Protein AF-A0A9D2WRL4-F1 (afdb_monomer_lite)

Structure (mmCIF, N/CA/C/O backbone):
data_AF-A0A9D2WRL4-F1
#
_entry.id   AF-A0A9D2WRL4-F1
#
loop_
_atom_site.group_PDB
_atom_site.id
_atom_site.type_symbol
_atom_site.label_atom_id
_atom_site.label_alt_id
_atom_site.label_comp_id
_atom_site.label_asym_id
_atom_site.label_entity_id
_atom_site.label_seq_id
_atom_site.pdbx_PDB_ins_code
_atom_site.Cartn_x
_atom_site.Cartn_y
_atom_site.Cartn_z
_atom_site.occupancy
_atom_site.B_iso_or_equiv
_atom_site.auth_seq_id
_atom_site.auth_comp_id
_atom_site.auth_asym_id
_atom_site.auth_atom_id
_atom_site.pdbx_PDB_model_num
ATOM 1 N N . MET A 1 1 ? -34.955 -0.450 -13.867 1.00 41.06 1 MET A N 1
ATOM 2 C CA . MET A 1 1 ? -34.934 -0.503 -12.392 1.00 41.06 1 MET A CA 1
ATOM 3 C C . MET A 1 1 ? -33.883 0.492 -11.930 1.00 41.06 1 MET A C 1
ATOM 5 O O . MET A 1 1 ? -32.730 0.300 -12.300 1.00 41.06 1 MET A O 1
ATOM 9 N N . PRO A 1 2 ? -34.248 1.596 -11.262 1.00 40.78 2 PRO A N 1
ATOM 10 C CA . PRO A 1 2 ? -33.258 2.476 -10.660 1.00 40.78 2 PRO A CA 1
ATOM 11 C C . PRO A 1 2 ? -32.620 1.727 -9.488 1.00 40.78 2 PRO A C 1
ATOM 13 O O . PRO A 1 2 ? -33.320 1.196 -8.629 1.00 40.78 2 PRO A O 1
ATOM 16 N N . ILE A 1 3 ? -31.298 1.603 -9.518 1.00 47.38 3 ILE A N 1
ATOM 17 C CA . ILE A 1 3 ? -30.533 0.984 -8.442 1.00 47.38 3 ILE A CA 1
ATOM 18 C C . ILE A 1 3 ? -30.462 2.043 -7.343 1.00 47.38 3 ILE A C 1
ATOM 20 O O . ILE A 1 3 ? -29.733 3.026 -7.469 1.00 47.38 3 ILE A O 1
ATOM 24 N N . ASP A 1 4 ? -31.314 1.881 -6.334 1.00 39.97 4 ASP A N 1
ATOM 25 C CA . ASP A 1 4 ? -31.304 2.651 -5.095 1.00 39.97 4 ASP A CA 1
ATOM 26 C C . ASP A 1 4 ? -29.991 2.331 -4.373 1.00 39.97 4 ASP A C 1
ATOM 28 O O . ASP A 1 4 ? -29.850 1.318 -3.687 1.00 39.97 4 ASP A O 1
ATOM 32 N N . TYR A 1 5 ? -28.961 3.128 -4.644 1.00 49.56 5 TYR A N 1
ATOM 33 C CA . TYR A 1 5 ? -27.776 3.119 -3.807 1.00 49.56 5 TYR A CA 1
ATOM 34 C C . TYR A 1 5 ? -28.171 3.841 -2.522 1.00 49.56 5 TYR A C 1
ATOM 36 O O . TYR A 1 5 ? -28.519 5.023 -2.608 1.00 49.56 5 TYR A O 1
ATOM 44 N N . PRO A 1 6 ? -28.127 3.182 -1.350 1.00 42.47 6 PRO A N 1
ATOM 45 C CA . PRO A 1 6 ? -28.447 3.840 -0.098 1.00 42.47 6 PRO A CA 1
ATOM 46 C C . PRO A 1 6 ? -27.496 5.020 0.053 1.00 42.47 6 PRO A C 1
ATOM 48 O O . PRO A 1 6 ? -26.288 4.839 0.204 1.00 42.47 6 PRO A O 1
ATOM 51 N N . VAL A 1 7 ? -28.045 6.228 -0.057 1.00 57.25 7 VAL A N 1
ATOM 52 C CA . VAL A 1 7 ? -27.335 7.479 0.186 1.00 57.25 7 VAL A CA 1
ATOM 53 C C . VAL A 1 7 ? -27.081 7.511 1.693 1.00 57.25 7 VAL A C 1
ATOM 55 O O . VAL A 1 7 ? -28.049 7.624 2.450 1.00 57.25 7 VAL A O 1
ATOM 58 N N . PRO A 1 8 ? -25.835 7.379 2.188 1.00 45.88 8 PRO A N 1
ATOM 59 C CA . PRO A 1 8 ? -25.574 7.417 3.618 1.00 45.88 8 PRO A CA 1
ATOM 60 C C . PRO A 1 8 ? -25.592 8.882 4.057 1.00 45.88 8 PRO A C 1
ATOM 62 O O . PRO A 1 8 ? -24.565 9.548 4.183 1.00 45.88 8 PRO A O 1
ATOM 65 N N . GLY A 1 9 ? -26.798 9.412 4.224 1.00 46.84 9 GLY A N 1
ATOM 66 C CA . GLY A 1 9 ? -27.039 10.638 4.957 1.00 46.84 9 GLY A CA 1
ATOM 67 C C . GLY A 1 9 ? -26.910 10.377 6.456 1.00 46.84 9 GLY A C 1
ATOM 68 O O . GLY A 1 9 ? -27.597 9.526 7.007 1.00 46.84 9 GLY A O 1
ATOM 69 N N . ALA A 1 10 ? -26.069 11.182 7.103 1.00 45.03 10 ALA A N 1
ATOM 70 C CA . ALA A 1 10 ? -26.240 11.638 8.485 1.00 45.03 10 ALA A CA 1
ATOM 71 C C . ALA A 1 10 ? -25.788 10.767 9.676 1.00 45.03 10 ALA A C 1
ATOM 73 O O . ALA A 1 10 ? -26.120 11.116 10.806 1.00 45.03 10 ALA A O 1
ATOM 74 N N . GLN A 1 11 ? -24.924 9.763 9.503 1.00 39.94 11 GLN A N 1
ATOM 75 C CA . GLN A 1 11 ? -24.161 9.212 10.633 1.00 39.94 11 GLN A CA 1
ATOM 76 C C . GLN A 1 11 ? -22.684 9.062 10.259 1.00 39.94 11 GLN A C 1
ATOM 78 O O . GLN A 1 11 ? -22.341 8.385 9.297 1.00 39.94 11 GLN A O 1
ATOM 83 N N . ASP A 1 12 ? -21.819 9.682 11.066 1.00 43.84 12 ASP A N 1
ATOM 84 C CA . ASP A 1 12 ? -20.382 9.401 11.158 1.00 43.84 12 ASP A CA 1
ATOM 85 C C . ASP A 1 12 ? -19.425 10.263 10.293 1.00 43.84 12 ASP A C 1
ATOM 87 O O . ASP A 1 12 ? -18.834 9.846 9.291 1.00 43.84 12 ASP A O 1
ATOM 91 N N . CYS A 1 13 ? -19.165 11.493 10.755 1.00 45.50 13 CYS A N 1
ATOM 92 C CA . CYS A 1 13 ? -18.078 12.341 10.242 1.00 45.50 13 CYS A CA 1
ATOM 93 C C . CYS A 1 13 ? -16.687 11.664 10.317 1.00 45.50 13 CYS A C 1
ATOM 95 O O . CYS A 1 13 ? -15.764 12.095 9.623 1.00 45.50 13 CYS A O 1
ATOM 97 N N . LYS A 1 14 ? -16.509 10.604 11.126 1.00 49.69 14 LYS A N 1
ATOM 98 C CA . LYS A 1 14 ? -15.255 9.838 11.210 1.00 49.69 14 LYS A CA 1
ATOM 99 C C . LYS A 1 14 ? -15.198 8.714 10.167 1.00 49.69 14 LYS A C 1
ATOM 101 O O . LYS A 1 14 ? -14.165 8.565 9.511 1.00 49.69 14 LYS A O 1
ATOM 106 N N . ALA A 1 15 ? -16.293 7.995 9.922 1.00 53.97 15 ALA A N 1
ATOM 107 C CA . ALA A 1 15 ? -16.361 6.929 8.922 1.00 53.97 15 ALA A CA 1
ATOM 108 C C .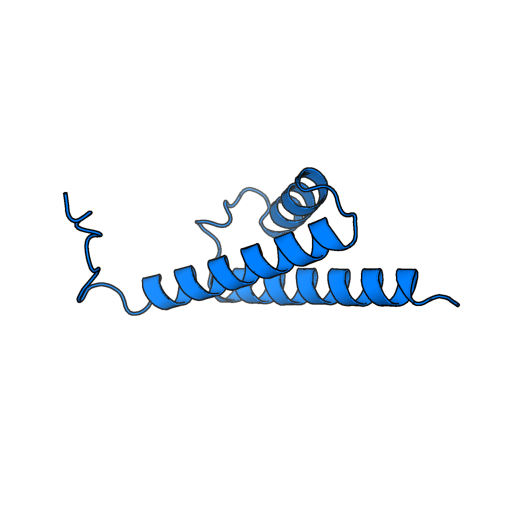 ALA A 1 15 ? -16.172 7.459 7.496 1.00 53.97 15 ALA A C 1
ATOM 110 O O . ALA A 1 15 ? -15.470 6.832 6.701 1.00 53.97 15 ALA A O 1
ATOM 111 N N . SER A 1 16 ? -16.697 8.649 7.177 1.00 58.12 16 SER A N 1
ATOM 112 C CA . SER A 1 16 ? -16.442 9.289 5.875 1.00 58.12 16 SER A CA 1
ATOM 113 C C . SER A 1 16 ? -14.954 9.574 5.643 1.00 58.12 16 SER A C 1
ATOM 115 O O . SER A 1 16 ? -14.446 9.374 4.538 1.00 58.12 16 SER A O 1
ATOM 117 N N . ARG A 1 17 ? -14.216 9.985 6.683 1.00 61.88 17 ARG A N 1
ATOM 118 C CA . ARG A 1 17 ? -12.779 10.280 6.575 1.00 61.88 17 ARG A CA 1
ATOM 119 C C . ARG A 1 17 ? -11.947 9.005 6.421 1.00 61.88 17 ARG A C 1
ATOM 121 O O . ARG A 1 17 ? -11.076 8.958 5.559 1.00 61.88 17 ARG A O 1
ATOM 128 N N . LEU A 1 18 ? -12.273 7.958 7.180 1.00 66.31 18 LEU A N 1
ATOM 129 C CA . LEU A 1 18 ? -11.653 6.631 7.067 1.00 66.31 18 LEU A CA 1
ATOM 130 C C . LEU A 1 18 ? -11.897 5.993 5.693 1.00 66.31 18 LEU A C 1
ATOM 132 O O . LEU A 1 18 ? -10.985 5.425 5.096 1.00 66.31 18 LEU A O 1
ATOM 136 N N . THR A 1 19 ? -13.112 6.131 5.162 1.00 69.62 19 THR A N 1
ATOM 137 C CA . THR A 1 19 ? -13.470 5.641 3.822 1.00 69.62 19 THR A CA 1
ATOM 138 C C . THR A 1 19 ? -12.665 6.363 2.744 1.00 69.62 19 THR A C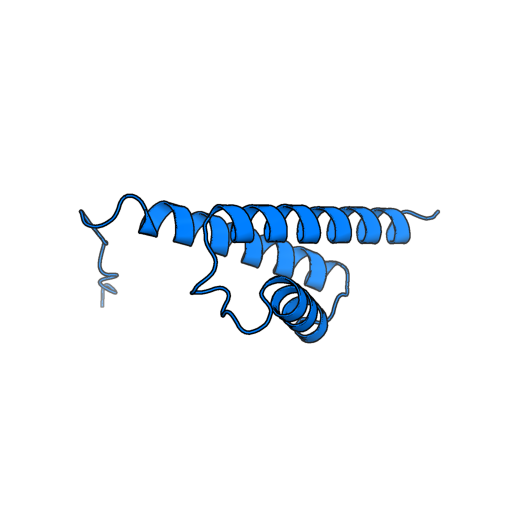 1
ATOM 140 O O . THR A 1 19 ? -12.167 5.738 1.809 1.00 69.62 19 THR A O 1
ATOM 143 N N . ARG A 1 20 ? -12.459 7.675 2.903 1.00 74.12 20 ARG A N 1
ATOM 144 C CA . ARG A 1 20 ? -11.659 8.482 1.976 1.00 74.12 20 ARG A CA 1
ATOM 145 C C . ARG A 1 20 ? -10.176 8.113 2.011 1.00 74.12 20 ARG A C 1
ATOM 147 O O . ARG A 1 20 ? -9.558 8.017 0.954 1.00 74.12 20 ARG A O 1
ATOM 154 N N . GLU A 1 21 ? -9.610 7.878 3.191 1.00 72.44 21 GLU A N 1
ATOM 155 C CA . GLU A 1 21 ? -8.218 7.425 3.329 1.00 72.44 21 GLU A CA 1
ATOM 156 C C . GLU A 1 21 ? -8.031 6.020 2.736 1.00 72.44 21 GLU A C 1
ATOM 158 O O . GLU A 1 21 ? -7.091 5.803 1.974 1.00 72.44 21 GLU A O 1
ATOM 163 N N . ARG A 1 22 ? -8.974 5.094 2.962 1.00 73.75 22 ARG A N 1
ATOM 164 C CA . ARG A 1 22 ? -8.942 3.766 2.322 1.00 73.75 22 ARG A CA 1
ATOM 165 C C . ARG A 1 22 ? -9.014 3.837 0.802 1.00 73.75 22 ARG A C 1
ATOM 167 O O . ARG A 1 22 ? -8.226 3.167 0.144 1.00 73.75 22 ARG A O 1
ATOM 174 N N . ASN A 1 23 ? -9.893 4.669 0.246 1.00 79.44 23 ASN A N 1
ATOM 175 C CA . ASN A 1 23 ? -9.954 4.866 -1.204 1.00 79.44 23 ASN A CA 1
ATOM 176 C C . ASN A 1 23 ? -8.640 5.428 -1.760 1.00 79.44 23 ASN A C 1
ATOM 178 O O . ASN A 1 23 ? -8.200 5.013 -2.828 1.00 79.44 23 ASN A O 1
ATOM 182 N N . ASN A 1 24 ? -7.981 6.338 -1.038 1.00 79.94 24 ASN A N 1
ATOM 183 C CA . ASN A 1 24 ? -6.665 6.828 -1.447 1.00 79.94 24 ASN A CA 1
ATOM 184 C C . ASN A 1 24 ? -5.607 5.718 -1.441 1.00 79.94 24 ASN A C 1
ATOM 186 O O . ASN A 1 24 ? -4.813 5.643 -2.376 1.00 79.94 24 ASN A O 1
ATOM 190 N N . ILE A 1 25 ? -5.608 4.847 -0.429 1.00 80.38 25 ILE A N 1
ATOM 191 C CA . ILE A 1 25 ? -4.697 3.698 -0.367 1.00 80.38 25 ILE A CA 1
ATOM 192 C C . ILE A 1 25 ? -4.946 2.759 -1.551 1.00 80.38 25 ILE A C 1
ATOM 194 O O . ILE A 1 25 ? -3.998 2.418 -2.249 1.00 80.38 25 ILE A O 1
ATOM 198 N N . GLU A 1 26 ? -6.199 2.402 -1.837 1.00 80.31 26 GLU A N 1
ATOM 199 C CA . GLU A 1 26 ? -6.562 1.551 -2.983 1.00 80.31 26 GLU A CA 1
ATOM 200 C C . GLU A 1 26 ? -6.101 2.149 -4.324 1.00 80.31 26 GLU A C 1
ATOM 202 O O . GLU A 1 26 ? -5.557 1.436 -5.166 1.00 80.31 26 GLU A O 1
ATOM 207 N N . LEU A 1 27 ? -6.219 3.469 -4.506 1.00 84.38 27 LEU A N 1
ATOM 208 C CA . LEU A 1 27 ? -5.694 4.149 -5.695 1.00 84.38 27 LEU A CA 1
ATOM 209 C C . LEU A 1 27 ? -4.167 4.046 -5.804 1.00 84.38 27 LEU A C 1
ATOM 211 O O . LEU A 1 27 ? -3.639 3.869 -6.902 1.00 84.38 27 LEU A O 1
ATOM 215 N N . ILE A 1 28 ? -3.438 4.156 -4.690 1.00 82.38 28 ILE A N 1
ATOM 216 C CA . ILE A 1 28 ? -1.976 3.997 -4.679 1.00 82.38 28 ILE A CA 1
ATOM 217 C C . ILE A 1 28 ? -1.599 2.548 -4.992 1.00 82.38 28 ILE A C 1
ATOM 219 O O . ILE A 1 28 ? -0.699 2.325 -5.801 1.00 82.38 28 ILE A O 1
ATOM 223 N N . LYS A 1 29 ? -2.330 1.569 -4.443 1.00 82.12 29 LYS A N 1
ATOM 224 C CA . LYS A 1 29 ? -2.145 0.155 -4.791 1.00 82.12 29 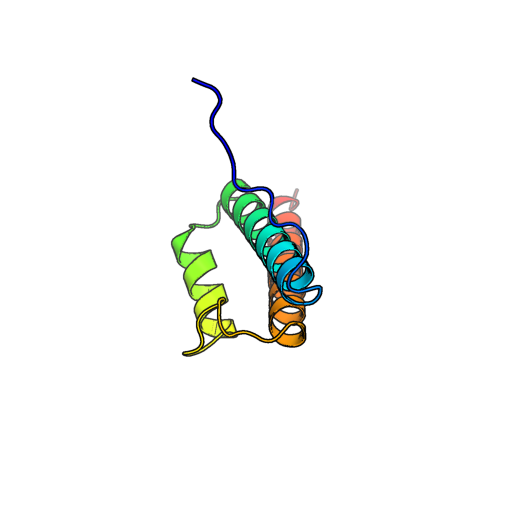LYS A CA 1
ATOM 225 C C . LYS A 1 29 ? -2.323 -0.075 -6.286 1.00 82.12 29 LYS A C 1
ATOM 227 O O . LYS A 1 29 ? -1.466 -0.693 -6.901 1.00 82.12 29 LYS A O 1
ATOM 232 N N . GLN A 1 30 ? -3.384 0.458 -6.893 1.00 83.06 30 GLN A N 1
ATOM 233 C CA . GLN A 1 30 ? -3.584 0.317 -8.338 1.00 83.06 30 GLN A CA 1
ATOM 234 C C . GLN A 1 30 ? -2.447 0.934 -9.151 1.00 83.06 30 GLN A C 1
ATOM 236 O O . GLN A 1 30 ? -2.035 0.361 -10.156 1.00 83.06 30 GLN A O 1
ATOM 241 N N . LYS A 1 31 ? -1.901 2.073 -8.717 1.00 83.06 31 LYS A N 1
ATOM 242 C CA . LYS A 1 31 ? -0.738 2.673 -9.379 1.00 83.06 31 LYS A CA 1
ATOM 243 C C . LYS A 1 31 ? 0.511 1.795 -9.252 1.00 83.06 31 LYS A C 1
ATOM 245 O O . LYS A 1 31 ? 1.229 1.673 -10.234 1.00 83.06 31 LYS A O 1
ATOM 250 N N . LEU A 1 32 ? 0.749 1.165 -8.098 1.00 80.88 32 LEU A N 1
ATOM 251 C CA . LEU A 1 32 ? 1.833 0.186 -7.927 1.00 80.88 32 LEU A CA 1
ATOM 252 C C . LEU A 1 32 ? 1.636 -1.031 -8.841 1.00 80.88 32 LEU A C 1
ATOM 254 O O . LEU A 1 32 ? 2.583 -1.445 -9.503 1.00 80.88 32 LEU A O 1
ATOM 258 N N . VAL A 1 33 ? 0.408 -1.554 -8.948 1.00 84.25 33 VAL A N 1
ATOM 259 C CA . VAL A 1 33 ? 0.097 -2.652 -9.882 1.00 84.25 33 VAL A CA 1
ATOM 260 C C . VAL A 1 33 ? 0.389 -2.252 -11.325 1.00 84.25 33 VAL A C 1
ATOM 262 O O . VAL A 1 33 ? 1.003 -3.014 -12.061 1.00 84.25 33 VAL A O 1
ATOM 265 N N . ASN A 1 34 ? 0.010 -1.037 -11.721 1.00 83.00 34 ASN A N 1
ATOM 266 C CA . ASN A 1 34 ? 0.263 -0.519 -13.068 1.00 83.00 34 ASN A CA 1
ATOM 267 C C . ASN A 1 34 ? 1.769 -0.351 -13.362 1.00 83.00 34 ASN A C 1
ATOM 269 O O . ASN A 1 34 ? 2.214 -0.531 -14.487 1.00 83.00 34 ASN A O 1
ATOM 273 N N . ILE A 1 35 ? 2.565 -0.063 -12.332 1.00 79.94 35 ILE A N 1
ATOM 274 C CA . ILE A 1 35 ? 4.032 -0.006 -12.408 1.00 79.94 35 ILE A CA 1
ATOM 275 C C . ILE A 1 35 ? 4.659 -1.410 -12.555 1.00 79.94 35 ILE A C 1
ATOM 277 O O . ILE A 1 35 ? 5.799 -1.522 -12.994 1.00 79.94 35 ILE A O 1
ATOM 281 N N . GLY A 1 36 ? 3.919 -2.476 -12.234 1.00 78.19 36 GLY A N 1
ATOM 282 C CA . GLY A 1 36 ? 4.364 -3.868 -12.355 1.00 78.19 36 GLY A CA 1
ATOM 283 C C . GLY A 1 36 ? 4.440 -4.630 -11.030 1.00 78.19 36 GLY A C 1
ATOM 284 O O . GLY A 1 36 ? 4.837 -5.793 -11.028 1.00 78.19 36 GLY A O 1
ATOM 285 N N . TYR A 1 37 ? 4.045 -4.023 -9.905 1.00 80.19 37 TYR A N 1
ATOM 286 C CA . TYR A 1 37 ? 3.976 -4.737 -8.627 1.00 80.19 37 TYR A CA 1
ATOM 287 C C . TYR A 1 37 ? 2.828 -5.746 -8.624 1.00 80.19 37 TYR A C 1
ATOM 289 O O . TYR A 1 37 ? 1.710 -5.459 -9.053 1.00 80.19 37 TYR A O 1
ATOM 297 N N . SER A 1 38 ? 3.065 -6.921 -8.047 1.00 82.56 38 SER A N 1
ATOM 298 C CA . SER A 1 38 ? 1.988 -7.884 -7.836 1.00 82.56 38 SER A CA 1
ATOM 299 C C . SER A 1 38 ? 1.048 -7.422 -6.727 1.00 82.56 38 SER A C 1
ATOM 301 O O . SER A 1 38 ? 1.478 -6.985 -5.660 1.00 82.56 38 SER A O 1
ATOM 303 N N . SER A 1 39 ? -0.256 -7.600 -6.941 1.00 78.81 39 SER A N 1
ATOM 304 C CA . SER A 1 39 ? -1.289 -7.293 -5.943 1.00 78.81 39 SER A CA 1
ATOM 305 C C . SER A 1 39 ? -1.026 -7.999 -4.607 1.00 78.81 39 SER A C 1
ATOM 307 O O . SER A 1 39 ? -1.236 -7.405 -3.554 1.00 78.81 39 SER A O 1
ATOM 309 N N . GLY A 1 40 ? -0.488 -9.225 -4.657 1.00 81.12 40 GLY A N 1
ATOM 310 C CA . GLY A 1 40 ? -0.090 -9.993 -3.477 1.00 81.12 40 GLY A CA 1
ATOM 311 C C . GLY A 1 40 ? 1.089 -9.391 -2.706 1.00 81.12 40 GLY A C 1
ATOM 312 O O . GLY A 1 40 ? 1.065 -9.399 -1.481 1.00 81.12 40 GLY A O 1
ATOM 313 N N . GLU A 1 41 ? 2.083 -8.804 -3.382 1.00 80.56 41 GLU A N 1
ATOM 314 C CA . GLU A 1 41 ? 3.184 -8.105 -2.698 1.00 80.56 41 GLU A CA 1
ATOM 315 C C . GLU A 1 41 ? 2.706 -6.823 -2.027 1.00 80.56 41 GLU A C 1
ATOM 317 O O . GLU A 1 41 ? 3.118 -6.499 -0.915 1.00 80.56 41 GLU A O 1
ATOM 322 N N . ILE A 1 42 ? 1.786 -6.111 -2.676 1.00 81.56 42 ILE A N 1
ATOM 323 C CA . ILE A 1 42 ? 1.182 -4.906 -2.114 1.00 81.56 42 ILE A CA 1
ATOM 324 C C . ILE A 1 42 ? 0.324 -5.261 -0.892 1.00 81.56 42 ILE A C 1
ATOM 326 O O . ILE A 1 42 ? 0.389 -4.571 0.124 1.00 81.56 42 ILE A O 1
ATOM 330 N N . GLU A 1 43 ? -0.467 -6.337 -0.953 1.00 79.94 43 GLU A N 1
ATOM 331 C CA . GLU A 1 43 ? -1.204 -6.839 0.213 1.00 79.94 43 GLU A CA 1
ATOM 332 C C . GLU A 1 43 ? -0.271 -7.291 1.332 1.00 79.94 43 GLU A C 1
ATOM 334 O O . GLU A 1 43 ? -0.523 -6.954 2.488 1.00 79.94 43 GLU A O 1
ATOM 339 N N . TYR A 1 44 ? 0.821 -7.980 1.000 1.00 82.75 44 TYR A N 1
ATOM 340 C CA . TYR A 1 44 ? 1.828 -8.397 1.967 1.00 82.75 44 TYR A CA 1
ATOM 341 C C . TYR A 1 44 ? 2.491 -7.195 2.648 1.00 82.75 44 TYR A C 1
ATOM 343 O O . TYR A 1 44 ? 2.589 -7.169 3.869 1.00 82.75 44 TYR A O 1
ATOM 351 N N . LEU A 1 45 ? 2.869 -6.158 1.895 1.00 78.94 45 LEU A N 1
ATOM 352 C CA . LEU A 1 45 ? 3.406 -4.901 2.432 1.00 78.94 45 LEU A CA 1
ATOM 353 C C . LEU A 1 45 ? 2.425 -4.223 3.384 1.00 78.94 45 LEU A C 1
ATOM 355 O O . LEU A 1 45 ? 2.801 -3.780 4.469 1.00 78.94 45 LEU A O 1
ATOM 359 N N . VAL A 1 46 ? 1.152 -4.170 2.997 1.00 78.44 46 VAL A N 1
ATOM 360 C CA . VAL A 1 46 ? 0.105 -3.598 3.842 1.00 78.44 46 VAL A CA 1
ATOM 361 C C . VAL A 1 46 ? -0.116 -4.442 5.097 1.00 78.44 46 VAL A C 1
ATOM 363 O O . VAL A 1 46 ? -0.288 -3.876 6.171 1.00 78.44 46 VAL A O 1
ATOM 366 N N . GLN A 1 47 ? -0.071 -5.771 4.998 1.00 80.50 47 GLN A N 1
ATOM 367 C CA . GLN A 1 47 ? -0.121 -6.668 6.154 1.00 80.50 47 GLN A CA 1
ATOM 368 C C . GLN A 1 47 ? 1.102 -6.528 7.059 1.00 80.50 47 GLN A C 1
ATOM 370 O O . GLN A 1 47 ? 0.949 -6.551 8.272 1.00 80.50 47 GLN A O 1
ATOM 375 N N . GLN A 1 48 ? 2.302 -6.359 6.509 1.00 80.81 48 GLN A N 1
ATOM 376 C CA . GLN A 1 48 ? 3.512 -6.128 7.299 1.00 80.81 48 GLN A CA 1
ATOM 377 C C . GLN A 1 48 ? 3.407 -4.826 8.096 1.00 80.81 48 GLN A C 1
ATOM 379 O O . GLN A 1 48 ? 3.744 -4.804 9.276 1.00 80.81 48 GLN A O 1
ATOM 384 N N . PHE A 1 49 ? 2.867 -3.769 7.484 1.00 75.69 49 PHE A N 1
ATOM 385 C CA . PHE A 1 49 ? 2.644 -2.490 8.159 1.00 75.69 49 PHE A CA 1
ATOM 386 C C . PHE A 1 49 ? 1.516 -2.542 9.193 1.00 75.69 49 PHE A C 1
ATOM 388 O O . PHE A 1 49 ? 1.645 -1.996 10.283 1.00 75.69 49 PHE A O 1
ATOM 395 N N . ALA A 1 50 ? 0.400 -3.189 8.855 1.00 73.75 50 ALA A N 1
ATOM 396 C CA . ALA A 1 50 ? -0.756 -3.311 9.739 1.00 73.75 50 ALA A CA 1
ATOM 397 C C . ALA A 1 50 ? -0.565 -4.388 10.827 1.00 73.75 50 ALA A C 1
ATOM 399 O O . ALA A 1 50 ? -1.341 -4.480 11.781 1.00 73.75 50 ALA A O 1
ATOM 400 N N . GLY A 1 51 ? 0.452 -5.238 10.682 1.00 76.25 51 GLY A N 1
ATOM 401 C CA . GLY A 1 51 ? 0.669 -6.415 11.507 1.00 76.25 51 GLY A CA 1
ATOM 402 C C . GLY A 1 51 ? -0.523 -7.376 11.458 1.00 76.25 51 GLY A C 1
ATOM 403 O O . GLY A 1 51 ? -1.014 -7.764 10.399 1.00 76.25 51 GLY A O 1
ATOM 404 N N . LYS A 1 52 ? -1.011 -7.777 12.639 1.00 67.25 52 LYS A N 1
ATOM 405 C CA . LYS A 1 52 ? -2.216 -8.618 12.772 1.00 67.25 52 LYS A CA 1
ATOM 406 C C . LYS A 1 52 ? -3.520 -7.826 12.628 1.00 67.25 52 LYS A C 1
ATOM 408 O O . LYS A 1 52 ? -4.588 -8.438 12.554 1.00 67.25 52 LYS A O 1
ATOM 413 N N . ALA A 1 53 ? -3.459 -6.494 12.624 1.00 64.56 53 ALA A N 1
ATOM 414 C CA . ALA A 1 53 ? -4.640 -5.666 12.465 1.00 64.56 53 ALA A CA 1
ATOM 415 C C . ALA A 1 53 ? -5.066 -5.659 10.995 1.00 64.56 53 ALA A C 1
ATOM 417 O O . ALA A 1 53 ? -4.256 -5.574 10.073 1.00 64.56 53 ALA A O 1
ATOM 418 N N . LYS A 1 54 ? -6.373 -5.747 10.749 1.00 67.12 54 LYS A N 1
ATOM 419 C CA . LYS A 1 54 ? -6.896 -5.519 9.400 1.00 67.12 54 LYS A CA 1
ATOM 420 C C . LYS A 1 54 ? -6.741 -4.032 9.084 1.00 67.12 54 LYS A C 1
ATOM 422 O O . LYS A 1 54 ? -6.916 -3.205 9.969 1.00 67.12 54 LYS A O 1
ATOM 427 N N . ILE A 1 55 ? -6.612 -3.668 7.804 1.00 68.12 55 ILE A N 1
ATOM 428 C CA . ILE A 1 55 ? -6.760 -2.265 7.334 1.00 68.12 55 ILE A CA 1
ATOM 429 C C . ILE A 1 55 ? -8.062 -1.638 7.868 1.00 68.12 55 ILE A C 1
ATOM 431 O O . ILE A 1 55 ? -8.214 -0.420 7.979 1.00 68.12 55 ILE A O 1
ATOM 435 N N . LYS A 1 56 ? -9.035 -2.501 8.187 1.00 68.50 56 LYS A N 1
ATOM 436 C CA . LYS A 1 56 ? -10.314 -2.104 8.746 1.00 68.50 56 LYS A CA 1
ATOM 437 C C . LYS A 1 56 ? -10.247 -1.564 10.182 1.00 68.50 56 LYS A C 1
ATOM 439 O O . LYS A 1 56 ? -11.088 -0.740 10.524 1.00 68.50 56 LYS A O 1
ATOM 444 N N . ASP A 1 57 ? -9.240 -1.994 10.932 1.00 72.12 57 ASP A N 1
ATOM 445 C CA . ASP A 1 57 ? -8.990 -1.707 12.348 1.00 72.12 57 ASP A CA 1
ATOM 446 C C . ASP A 1 57 ? -7.911 -0.637 12.570 1.00 72.12 57 ASP A C 1
ATOM 448 O O . ASP A 1 57 ? -7.719 -0.181 13.691 1.00 72.12 57 ASP A O 1
ATOM 452 N N . LEU A 1 58 ? -7.200 -0.232 11.513 1.00 75.25 58 LEU A N 1
ATOM 453 C CA . LEU A 1 58 ? -6.150 0.780 11.610 1.00 75.25 58 LEU A CA 1
ATOM 454 C C . LEU A 1 58 ? -6.726 2.157 11.944 1.00 75.25 58 LEU A C 1
ATOM 456 O O . LEU A 1 58 ? -7.731 2.588 11.362 1.00 75.25 58 LEU A O 1
ATOM 460 N N . SER A 1 59 ? -6.039 2.873 12.834 1.00 78.31 59 SER A N 1
ATOM 461 C CA . SER A 1 59 ? -6.375 4.259 13.140 1.00 78.31 59 SER A CA 1
ATOM 462 C C . SER A 1 59 ? -6.083 5.157 11.939 1.00 78.31 59 SER A C 1
ATOM 464 O O . SER A 1 59 ? -5.343 4.806 11.020 1.00 78.31 59 SER A O 1
ATOM 466 N N . VAL A 1 60 ? -6.656 6.363 11.937 1.00 77.69 60 VAL A N 1
ATOM 467 C CA . VAL A 1 60 ? -6.414 7.353 10.872 1.00 77.69 60 VAL A CA 1
ATOM 468 C C . VAL A 1 60 ? -4.917 7.666 10.729 1.00 77.69 60 VAL A C 1
ATOM 470 O O . VAL A 1 60 ? -4.440 7.863 9.616 1.00 77.69 60 VAL A O 1
ATOM 473 N N . GLU A 1 61 ? -4.178 7.687 11.838 1.00 81.00 61 GLU A N 1
ATOM 474 C CA . GLU A 1 61 ? -2.729 7.929 11.860 1.00 81.00 61 GLU A CA 1
ATOM 475 C C . GLU A 1 61 ? -1.936 6.780 11.226 1.00 81.00 61 GLU A C 1
ATOM 477 O O . GLU A 1 61 ? -1.024 7.024 10.434 1.00 81.00 61 GLU A O 1
ATOM 482 N N . ASP A 1 62 ? -2.339 5.533 11.482 1.00 80.88 62 ASP A N 1
ATOM 483 C CA . ASP A 1 62 ? -1.734 4.357 10.855 1.00 80.88 62 ASP A CA 1
ATOM 484 C C . ASP A 1 62 ? -2.039 4.302 9.356 1.00 80.88 62 ASP A C 1
ATOM 486 O O . ASP A 1 62 ? -1.155 4.037 8.545 1.00 80.88 62 ASP A O 1
ATOM 490 N N . LEU A 1 63 ? -3.284 4.597 8.960 1.00 79.88 63 LEU A N 1
ATOM 491 C CA . LEU A 1 63 ? -3.677 4.671 7.549 1.00 79.88 63 LEU A CA 1
ATOM 492 C C . LEU A 1 63 ? -2.882 5.747 6.807 1.00 79.88 63 LEU A C 1
ATOM 494 O O . LEU A 1 63 ? -2.475 5.534 5.664 1.00 79.88 63 LEU A O 1
ATOM 498 N N . ARG A 1 64 ? -2.629 6.882 7.462 1.00 82.50 64 ARG A N 1
ATOM 499 C CA . ARG A 1 64 ? -1.819 7.963 6.907 1.00 82.50 64 ARG A CA 1
ATOM 500 C C . ARG A 1 64 ? -0.351 7.552 6.770 1.00 82.50 64 ARG A C 1
ATOM 502 O O . ARG A 1 64 ? 0.209 7.714 5.691 1.00 82.50 64 ARG A O 1
ATOM 509 N N . SER A 1 65 ? 0.224 6.928 7.797 1.00 83.62 65 SER A N 1
ATOM 510 C CA . SER A 1 65 ? 1.596 6.396 7.761 1.00 83.62 65 SER A CA 1
ATOM 511 C C . SER A 1 65 ? 1.777 5.324 6.681 1.00 83.62 65 SER A C 1
ATOM 513 O O . SER A 1 65 ? 2.764 5.326 5.940 1.00 83.62 65 SER A O 1
ATOM 515 N N 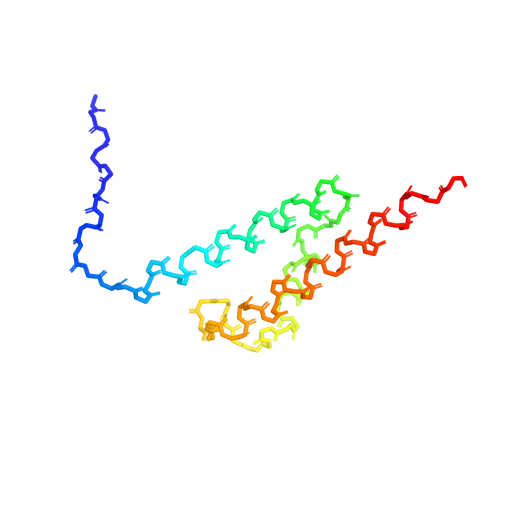. LEU A 1 66 ? 0.793 4.433 6.535 1.00 83.06 66 LEU A N 1
ATOM 516 C CA . LEU A 1 66 ? 0.768 3.409 5.493 1.00 83.06 66 LEU A CA 1
ATOM 517 C C . LEU A 1 66 ? 0.700 4.041 4.100 1.00 83.06 66 LEU A C 1
ATOM 519 O O . LEU A 1 66 ? 1.414 3.625 3.190 1.00 83.06 66 LEU A O 1
ATOM 523 N N . LYS A 1 67 ? -0.150 5.056 3.927 1.00 83.56 67 LYS A N 1
ATOM 524 C CA . LYS A 1 67 ? -0.269 5.811 2.679 1.00 83.56 67 LYS A CA 1
ATOM 525 C C . LYS A 1 67 ? 1.048 6.486 2.303 1.00 83.56 67 LYS A C 1
ATOM 527 O O . LYS A 1 67 ? 1.457 6.368 1.151 1.00 83.56 67 LYS A O 1
ATOM 532 N N . GLU A 1 68 ? 1.700 7.167 3.242 1.00 85.44 68 GLU A N 1
ATOM 533 C CA . GLU A 1 68 ? 2.995 7.821 3.008 1.00 85.44 68 GLU A CA 1
ATOM 534 C C . GLU A 1 68 ? 4.069 6.796 2.629 1.00 85.44 68 GLU A C 1
ATOM 536 O O . GLU A 1 68 ? 4.799 6.993 1.660 1.00 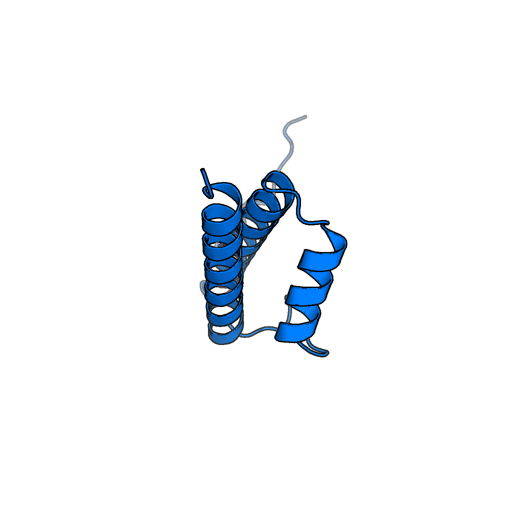85.44 68 GLU A O 1
ATOM 541 N N . SER A 1 69 ? 4.089 5.643 3.300 1.00 84.12 69 SER A N 1
ATOM 542 C CA . SER A 1 69 ? 5.022 4.555 2.987 1.00 84.12 69 SER A CA 1
ATOM 543 C C . SER A 1 69 ? 4.783 3.958 1.598 1.00 84.12 69 SER A C 1
ATOM 545 O O . SER A 1 69 ? 5.729 3.765 0.836 1.00 84.12 69 SER A O 1
ATOM 547 N N . LEU A 1 70 ? 3.524 3.713 1.219 1.00 83.19 70 LEU A N 1
ATOM 548 C CA . LEU A 1 70 ? 3.173 3.239 -0.124 1.00 83.19 70 LEU A CA 1
ATOM 549 C C . LEU A 1 70 ? 3.474 4.287 -1.204 1.00 83.19 70 LEU A C 1
ATOM 551 O O . LEU A 1 70 ? 3.903 3.921 -2.295 1.00 83.19 70 LEU A O 1
ATOM 555 N N . GLN A 1 71 ? 3.272 5.578 -0.922 1.00 84.75 71 GLN A N 1
ATOM 556 C CA . GLN A 1 71 ? 3.673 6.656 -1.831 1.00 84.75 71 GLN A CA 1
ATOM 557 C C . GLN A 1 71 ? 5.185 6.689 -2.028 1.00 84.75 71 GLN A C 1
ATOM 559 O O . GLN A 1 71 ? 5.630 6.771 -3.168 1.00 84.75 71 GLN A O 1
ATOM 564 N N . TYR A 1 72 ? 5.961 6.557 -0.954 1.00 85.69 72 TYR A N 1
ATOM 565 C CA . TYR A 1 72 ? 7.416 6.515 -1.034 1.00 85.69 72 TYR A CA 1
ATOM 566 C C . TYR A 1 72 ? 7.913 5.325 -1.866 1.00 85.69 72 TYR A C 1
ATOM 568 O O . TYR A 1 72 ? 8.750 5.498 -2.749 1.00 85.69 72 TYR A O 1
ATOM 576 N N . GLN A 1 73 ? 7.340 4.135 -1.656 1.00 81.44 73 GLN A N 1
ATOM 577 C CA . GLN A 1 73 ? 7.623 2.950 -2.477 1.00 81.44 73 GLN A CA 1
ATOM 578 C C . GLN A 1 73 ? 7.283 3.185 -3.952 1.00 81.44 73 GLN A C 1
ATOM 580 O O . GLN A 1 73 ? 8.041 2.802 -4.838 1.00 81.44 73 GLN A O 1
ATOM 585 N N . LEU A 1 74 ? 6.172 3.868 -4.224 1.00 82.81 74 LEU A N 1
ATOM 586 C CA . LEU A 1 74 ? 5.756 4.206 -5.580 1.00 82.81 74 LEU A CA 1
ATOM 587 C C . LEU A 1 74 ? 6.714 5.196 -6.251 1.00 82.81 74 LEU A C 1
ATOM 589 O O . LEU A 1 74 ? 7.026 5.046 -7.430 1.00 82.81 74 LEU A O 1
ATOM 593 N N . GLU A 1 75 ? 7.192 6.1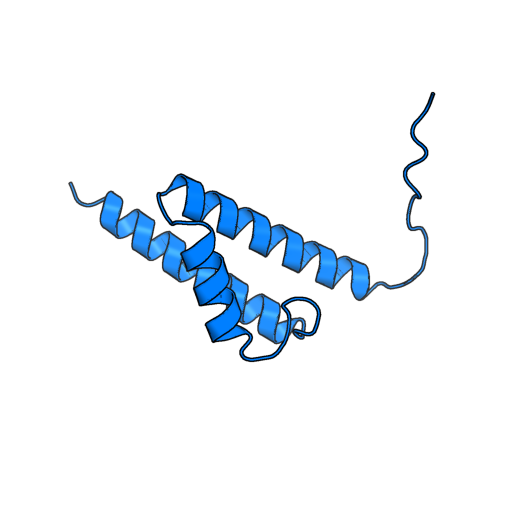99 -5.519 1.00 85.00 75 GLU A N 1
ATOM 594 C CA . GLU A 1 75 ? 8.199 7.140 -6.014 1.00 85.00 75 GLU A CA 1
ATOM 595 C C . GLU A 1 75 ? 9.550 6.467 -6.261 1.00 85.00 75 GLU A C 1
ATOM 597 O O . GLU A 1 75 ? 10.179 6.735 -7.282 1.00 85.00 75 GLU A O 1
ATOM 602 N N . LEU A 1 76 ? 9.981 5.567 -5.375 1.00 83.50 76 LEU A N 1
ATOM 603 C CA . LEU A 1 76 ? 11.176 4.742 -5.571 1.00 83.50 76 LEU A CA 1
ATOM 604 C C . LEU A 1 76 ? 11.058 3.876 -6.820 1.00 83.50 76 LEU A C 1
ATOM 606 O O . LEU A 1 76 ? 11.944 3.904 -7.668 1.00 83.50 76 LEU A O 1
ATOM 610 N N . ALA A 1 77 ? 9.943 3.163 -6.964 1.00 80.94 77 ALA A N 1
ATOM 611 C CA . ALA A 1 77 ? 9.686 2.319 -8.119 1.00 80.94 77 ALA A CA 1
ATOM 612 C C . ALA A 1 77 ? 9.705 3.115 -9.429 1.00 80.94 77 ALA A C 1
ATOM 614 O O . ALA A 1 77 ? 10.314 2.686 -10.406 1.00 80.94 77 ALA A O 1
ATOM 615 N N . LYS A 1 78 ? 9.095 4.308 -9.439 1.00 81.69 78 LYS A N 1
ATOM 616 C CA . LYS A 1 78 ? 9.164 5.223 -10.584 1.00 81.69 78 LYS A CA 1
ATOM 617 C C . LYS A 1 78 ? 10.589 5.663 -10.884 1.00 81.69 78 LYS A C 1
ATOM 619 O O . LYS A 1 78 ? 11.004 5.556 -12.027 1.00 81.69 78 LYS A O 1
ATOM 624 N N . LYS A 1 79 ? 11.356 6.076 -9.872 1.00 80.75 79 LYS A N 1
ATOM 625 C CA . LYS A 1 79 ? 12.767 6.455 -10.043 1.00 80.75 79 LYS A CA 1
ATOM 626 C C . LYS A 1 79 ? 13.631 5.303 -10.557 1.00 80.75 79 LYS A C 1
ATOM 628 O O . LYS A 1 79 ? 14.548 5.552 -11.326 1.00 80.75 79 LYS A O 1
ATOM 633 N N . CYS A 1 80 ? 13.347 4.064 -10.157 1.00 76.00 80 CYS A N 1
ATOM 634 C CA . CYS A 1 80 ? 14.033 2.877 -10.670 1.00 76.00 80 CYS A CA 1
ATOM 635 C C . CYS A 1 80 ? 13.667 2.550 -12.124 1.00 76.00 80 CYS A C 1
ATOM 637 O O . CYS A 1 80 ? 14.492 1.990 -12.837 1.00 76.00 80 CYS A O 1
ATOM 639 N N . LEU A 1 81 ? 12.454 2.884 -12.568 1.00 71.88 81 LEU A N 1
ATOM 640 C CA . LEU A 1 81 ? 12.043 2.738 -13.968 1.00 71.88 81 LEU A CA 1
ATOM 641 C C . LEU A 1 81 ? 12.486 3.914 -14.844 1.00 71.88 81 LEU A C 1
ATOM 643 O O . LEU A 1 81 ? 12.684 3.738 -16.039 1.00 71.88 81 LEU A O 1
ATOM 647 N N . GLU A 1 82 ? 12.670 5.096 -14.257 1.00 65.81 82 GLU A N 1
ATOM 648 C CA . GLU A 1 82 ? 13.252 6.281 -14.898 1.00 65.81 82 GLU A CA 1
ATOM 649 C C . GLU A 1 82 ? 14.793 6.241 -14.940 1.00 65.81 82 GLU A C 1
ATOM 651 O O . GLU A 1 82 ? 15.429 7.285 -15.075 1.00 65.81 82 GLU A O 1
ATOM 656 N N . ILE A 1 83 ? 15.415 5.060 -14.828 1.00 48.16 83 ILE A N 1
ATOM 657 C CA . ILE A 1 83 ? 16.847 4.913 -15.113 1.00 48.16 83 ILE A CA 1
ATOM 658 C C . ILE A 1 83 ? 17.006 4.889 -16.649 1.00 48.16 83 ILE A C 1
ATOM 660 O O . ILE A 1 83 ? 16.485 3.961 -17.273 1.00 48.16 83 ILE A O 1
ATOM 664 N N . PRO A 1 84 ? 17.649 5.908 -17.258 1.00 50.94 84 PRO A N 1
ATOM 665 C CA . PRO A 1 84 ? 17.881 5.985 -18.702 1.00 50.94 84 PRO A CA 1
ATOM 666 C C . PRO A 1 84 ? 18.844 4.911 -19.223 1.00 50.94 84 PRO A C 1
ATOM 668 O O . PRO A 1 84 ? 19.694 4.429 -18.436 1.00 50.94 84 PRO A O 1
#

pLDDT: mean 71.72, std 14.09, range [39.94, 85.69]

Sequence (84 aa):
MPIDYPVPGAQDCKASRLTRERNNIELIKQKLVNIGYSSGEIEYLVQQFAGKAKIKDLSVEDLRSLKESLQYQLELAKKCLEIP

Foldseek 3Di:
DPDPDPPPPDDDPPVVLLVVLVVLLVVLLVLCVVLPDDNVVSVVLVCVLCPPHDSVRDDPVSSVVSSVVSVVVSVVSVVVVPPD

Secondary structure (DSSP, 8-state):
---------SS-HHHHHHHHHHHHHHHHHHHHHHHT--HHHHHHHHHHHHTTS-TTT--HHHHHHHHHHHHHHHHHHHHHHT--

Organism: NCBI:txid182264

Radius of gyration: 15.71 Å; chains: 1; bounding box: 53×22×32 Å